Protein AF-A0A944VQU6-F1 (afdb_monomer_lite)

Foldseek 3Di:
DQDWPDWDDDPQWIWTWDADPVLDIDIDTGFDWDKKWFFDPDDDPDADPVGTHIDIDTGSTLVRVVVVCVVCVPPPPGDMGDDNRRRVVVCCVPVPDDRDDDPLSDWDKDKDWDWDAPPHDQDPVPNPTDTDKIWMATPNVRDIDMDD

Secondary structure (DSSP, 8-state):
--EEEEEEEETTEEEEEEE-TTS-EEEEEE----EEEEE-SS--SEE-TT--EEEEEEPSSHHHHHHHHHHHTTSTT---BS-SSTHHHHHHHHS-SS----GGGS--EEEEEEE--TTSS--TTT--SPEEEEEEEETTT--EEEE-

Sequence (148 aa):
MEFYTSVLPYRGRLLVRGVDKDGTHKKYRINYKPSLFVPVGKETKYKTLDGRYVERIKFDSMPEATKWVNEYKNVTNFEYFGNTRHQYPFIADEFKGKIKWDINKIKILTVDIECESENGFPSPEKADQPLICITVKDHISKKIIVFG

Structure (mmCIF, N/CA/C/O backbone):
data_AF-A0A944VQU6-F1
#
_entry.id   AF-A0A944VQU6-F1
#
loop_
_atom_site.group_PDB
_atom_site.id
_atom_site.type_symbol
_atom_site.label_atom_id
_atom_site.label_alt_id
_atom_site.label_comp_id
_atom_site.label_asym_id
_atom_site.label_entity_id
_atom_site.label_seq_id
_atom_site.pdbx_PDB_ins_code
_atom_site.Cartn_x
_atom_site.Cartn_y
_atom_site.Cartn_z
_atom_site.occupancy
_atom_site.B_iso_or_equiv
_atom_site.auth_seq_id
_atom_site.auth_comp_id
_atom_site.auth_asym_id
_atom_site.auth_atom_id
_atom_site.pdbx_PDB_model_num
ATOM 1 N N . MET A 1 1 ? -13.155 -7.213 -3.954 1.00 89.75 1 MET A N 1
ATOM 2 C CA . MET A 1 1 ? -11.721 -7.543 -4.078 1.00 89.75 1 MET A CA 1
ATOM 3 C C . MET A 1 1 ? -11.416 -8.736 -3.190 1.00 89.75 1 MET A C 1
ATOM 5 O O . MET A 1 1 ? -11.881 -8.750 -2.060 1.00 89.75 1 MET A O 1
ATOM 9 N N . GLU A 1 2 ? -10.688 -9.729 -3.696 1.00 92.69 2 GLU A N 1
ATOM 10 C CA . GLU A 1 2 ? -10.254 -10.913 -2.943 1.00 92.69 2 GLU A CA 1
ATOM 11 C C . GLU A 1 2 ? -8.964 -10.634 -2.157 1.00 92.69 2 GLU A C 1
ATOM 13 O O . GLU A 1 2 ? -8.910 -10.878 -0.954 1.00 92.69 2 GLU A O 1
ATOM 18 N N . PHE A 1 3 ? -7.957 -10.034 -2.802 1.00 96.88 3 PHE A N 1
ATOM 19 C CA . PHE A 1 3 ? -6.752 -9.541 -2.130 1.00 96.88 3 PHE A CA 1
ATOM 20 C C . PHE A 1 3 ? -6.195 -8.283 -2.805 1.00 96.88 3 PHE A C 1
ATOM 22 O O . PHE A 1 3 ? -6.345 -8.077 -4.013 1.00 96.88 3 PHE A O 1
ATOM 29 N N . TYR A 1 4 ? -5.541 -7.426 -2.020 1.00 97.12 4 TYR A N 1
ATOM 30 C CA . TYR A 1 4 ? -4.906 -6.207 -2.517 1.00 97.12 4 TYR A CA 1
ATOM 31 C C . TYR A 1 4 ? -3.475 -6.473 -3.000 1.00 97.12 4 TYR A C 1
ATOM 33 O O . TYR A 1 4 ? -2.764 -7.321 -2.472 1.00 97.12 4 TYR A O 1
ATOM 41 N N . THR A 1 5 ? -3.025 -5.685 -3.973 1.00 96.81 5 THR A N 1
ATOM 42 C CA . THR A 1 5 ? -1.618 -5.619 -4.403 1.00 96.81 5 THR A CA 1
ATOM 43 C C . THR A 1 5 ? -1.000 -4.249 -4.130 1.00 96.81 5 THR A C 1
ATOM 45 O O . THR A 1 5 ? 0.216 -4.111 -4.125 1.00 96.81 5 THR A O 1
ATOM 48 N N . SER A 1 6 ? -1.816 -3.201 -3.957 1.00 97.44 6 SER A N 1
ATOM 49 C CA . SER A 1 6 ? -1.344 -1.850 -3.638 1.00 97.44 6 SER A CA 1
ATOM 50 C C . SER A 1 6 ? -2.466 -1.016 -3.023 1.00 97.44 6 SER A C 1
ATOM 52 O O . SER A 1 6 ? -3.592 -1.036 -3.521 1.00 97.44 6 SER A O 1
ATOM 54 N N . VAL A 1 7 ? -2.149 -0.268 -1.966 1.00 98.19 7 VAL A N 1
ATOM 55 C CA . VAL A 1 7 ? -3.043 0.712 -1.336 1.00 98.19 7 VAL A CA 1
ATOM 56 C C . VAL A 1 7 ? -2.243 1.981 -1.085 1.00 98.19 7 VAL A C 1
ATOM 58 O O . VAL A 1 7 ? -1.307 1.973 -0.286 1.00 98.19 7 VAL A O 1
ATOM 61 N N . LEU A 1 8 ? -2.597 3.068 -1.769 1.00 97.94 8 LEU A N 1
ATOM 62 C CA . LEU A 1 8 ? -1.859 4.329 -1.706 1.00 97.94 8 LEU A CA 1
ATOM 63 C C . LEU A 1 8 ? -2.797 5.503 -1.406 1.00 97.94 8 LEU A C 1
ATOM 65 O O . LEU A 1 8 ? -3.814 5.651 -2.087 1.00 97.94 8 LEU A O 1
ATOM 69 N N . PRO A 1 9 ? -2.480 6.371 -0.432 1.00 96.75 9 PRO A N 1
ATOM 70 C CA . PRO A 1 9 ? -3.212 7.616 -0.245 1.00 96.75 9 PRO A CA 1
ATOM 71 C C . PRO A 1 9 ? -2.895 8.607 -1.373 1.00 96.75 9 PRO A C 1
ATOM 73 O O . PRO A 1 9 ? -1.742 8.813 -1.738 1.00 96.75 9 PRO A O 1
ATOM 76 N N . TYR A 1 10 ? -3.927 9.249 -1.920 1.00 96.81 10 TYR A N 1
ATOM 77 C CA . TYR A 1 10 ? -3.800 10.277 -2.949 1.00 96.81 10 TYR A CA 1
ATOM 78 C C . TYR A 1 10 ? -4.955 11.281 -2.878 1.00 96.81 10 TYR A C 1
ATO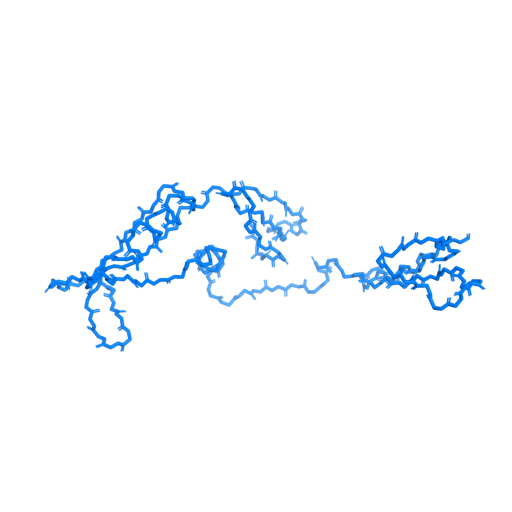M 80 O O . TYR A 1 10 ? -6.116 10.934 -3.117 1.00 96.81 10 TYR A O 1
ATOM 88 N N . ARG A 1 11 ? -4.630 12.548 -2.577 1.00 95.00 11 ARG A N 1
ATOM 89 C CA . ARG A 1 11 ? -5.580 13.680 -2.521 1.00 95.00 11 ARG A CA 1
ATOM 90 C C . ARG A 1 11 ? -6.865 13.347 -1.743 1.00 95.00 11 ARG A C 1
ATOM 92 O O . ARG A 1 11 ? -7.967 13.436 -2.280 1.00 95.00 11 ARG A O 1
ATOM 99 N N . GLY A 1 12 ? -6.712 12.886 -0.500 1.00 95.44 12 GLY A N 1
ATOM 100 C CA . GLY A 1 12 ? -7.836 12.572 0.393 1.00 95.44 12 GLY A CA 1
ATOM 101 C C . GLY A 1 12 ? -8.605 11.285 0.071 1.00 95.44 12 GLY A C 1
ATOM 102 O O . GLY A 1 12 ? -9.608 11.007 0.721 1.00 95.44 12 GLY A O 1
ATOM 103 N N . ARG A 1 13 ? -8.144 10.478 -0.894 1.00 97.69 13 ARG A N 1
ATOM 104 C CA . ARG A 1 13 ? -8.731 9.176 -1.256 1.00 97.69 13 ARG A CA 1
ATOM 105 C C . ARG A 1 13 ? -7.682 8.070 -1.213 1.00 97.69 13 ARG A C 1
ATOM 107 O O . ARG A 1 13 ? -6.490 8.358 -1.271 1.00 97.69 13 ARG A O 1
ATOM 114 N N . LEU A 1 14 ? -8.111 6.815 -1.142 1.00 98.31 14 LEU A N 1
ATOM 115 C CA . LEU A 1 14 ? -7.228 5.657 -1.296 1.00 98.31 14 LEU A CA 1
ATOM 116 C C . LEU A 1 14 ? -7.319 5.120 -2.725 1.00 98.31 14 LEU A C 1
ATOM 118 O O . LEU A 1 14 ? -8.410 4.846 -3.223 1.00 98.31 14 LEU A O 1
ATOM 122 N N . LEU A 1 15 ? -6.174 4.977 -3.386 1.00 98.44 15 LEU A N 1
ATOM 123 C CA . LEU A 1 15 ? -6.030 4.265 -4.650 1.00 98.44 15 LEU A CA 1
ATOM 124 C C . LEU A 1 15 ? -5.713 2.810 -4.327 1.00 98.44 15 LEU A C 1
ATOM 126 O O . LEU A 1 15 ? -4.656 2.508 -3.775 1.00 98.44 15 LEU A O 1
ATOM 130 N N . VAL A 1 16 ? -6.643 1.921 -4.653 1.00 98.12 16 VAL A N 1
ATOM 131 C CA . VAL A 1 16 ? -6.568 0.503 -4.305 1.00 98.12 16 VAL A CA 1
ATOM 132 C C . VAL A 1 16 ? -6.449 -0.301 -5.588 1.00 98.12 16 VAL A C 1
ATOM 134 O O . VAL A 1 16 ? -7.250 -0.136 -6.506 1.00 98.12 16 VAL A O 1
ATOM 137 N N . ARG A 1 17 ? -5.454 -1.180 -5.659 1.00 97.62 17 ARG A N 1
ATOM 138 C CA . ARG A 1 17 ? -5.312 -2.188 -6.711 1.00 97.62 17 ARG A CA 1
ATOM 139 C C . ARG A 1 17 ? -5.326 -3.563 -6.078 1.00 97.62 17 ARG A C 1
ATOM 141 O O . ARG A 1 17 ? -4.760 -3.744 -5.001 1.00 97.62 17 ARG A O 1
ATOM 148 N N . GLY A 1 18 ? -5.888 -4.525 -6.787 1.00 96.88 18 GLY A N 1
ATOM 149 C CA . GLY A 1 18 ? -5.796 -5.921 -6.400 1.00 96.88 18 GLY A CA 1
ATOM 150 C C . GLY A 1 18 ? -6.513 -6.832 -7.373 1.00 96.88 18 GLY A C 1
ATOM 151 O O . GLY A 1 18 ? -6.806 -6.434 -8.505 1.00 96.88 18 GLY A O 1
ATOM 152 N N . VAL A 1 19 ? -6.764 -8.047 -6.916 1.00 96.25 19 VAL A N 1
ATOM 153 C CA . VAL A 1 19 ? -7.423 -9.107 -7.675 1.00 96.25 19 VAL A CA 1
ATOM 154 C C . VAL A 1 19 ? -8.807 -9.314 -7.079 1.00 96.25 19 VAL A C 1
ATOM 156 O O . VAL A 1 19 ? -8.956 -9.362 -5.856 1.00 96.25 19 VAL A O 1
ATOM 159 N N . ASP A 1 20 ? -9.837 -9.327 -7.920 1.00 93.31 20 ASP A N 1
ATOM 160 C CA . ASP A 1 20 ? -11.207 -9.590 -7.481 1.00 93.31 20 ASP A CA 1
ATOM 161 C C . ASP A 1 20 ? -11.531 -11.084 -7.458 1.00 93.31 20 ASP A C 1
ATOM 163 O O . ASP A 1 20 ? -10.743 -11.903 -7.914 1.00 93.31 20 ASP A O 1
ATOM 167 N N . LYS A 1 21 ? -12.706 -11.435 -6.930 1.00 89.12 21 LYS A N 1
ATOM 168 C CA . LYS A 1 21 ? -13.145 -12.835 -6.774 1.00 89.12 21 LYS A CA 1
ATOM 169 C C . LYS A 1 21 ? -13.248 -13.609 -8.095 1.00 89.12 21 LYS A C 1
ATOM 171 O O . LYS A 1 21 ? -13.236 -14.832 -8.089 1.00 89.12 21 LYS A O 1
ATOM 176 N N . ASP A 1 22 ? -13.373 -12.903 -9.216 1.00 91.31 22 ASP A N 1
ATOM 177 C CA . ASP A 1 22 ? -13.368 -13.472 -10.569 1.00 91.31 22 ASP A CA 1
ATOM 178 C C . ASP A 1 22 ? -11.943 -13.664 -11.134 1.00 91.31 22 ASP A C 1
ATOM 180 O O . ASP A 1 22 ? -11.766 -14.085 -12.276 1.00 91.31 22 ASP A O 1
ATOM 184 N N . GLY A 1 23 ? -10.909 -13.344 -10.349 1.00 89.81 23 GLY A N 1
ATOM 185 C CA . GLY A 1 23 ? -9.505 -13.416 -10.735 1.00 89.81 23 GLY A CA 1
ATOM 186 C C . GLY A 1 23 ? -9.016 -12.233 -11.576 1.00 89.81 23 GLY A C 1
ATOM 187 O O . GLY A 1 23 ? -7.859 -12.242 -12.004 1.00 89.81 23 GLY A O 1
ATOM 188 N N . THR A 1 24 ? -9.851 -11.220 -11.828 1.00 93.19 24 THR A N 1
ATOM 189 C CA . THR A 1 24 ? -9.476 -10.059 -12.644 1.00 93.19 24 THR A CA 1
ATOM 190 C C . THR A 1 24 ? -8.791 -8.971 -11.820 1.00 93.19 24 THR A C 1
ATOM 192 O O . THR A 1 24 ? -9.085 -8.747 -10.645 1.00 93.19 24 THR A O 1
ATOM 195 N N . HIS A 1 25 ? -7.872 -8.238 -12.451 1.00 94.88 25 HIS A N 1
ATOM 196 C CA . HIS A 1 25 ? -7.246 -7.078 -11.826 1.00 94.88 25 HIS A CA 1
ATOM 197 C C . HIS A 1 25 ? -8.191 -5.877 -11.829 1.00 94.88 25 HIS A C 1
ATOM 199 O O . HIS A 1 25 ? -8.605 -5.400 -12.888 1.00 94.88 25 HIS A O 1
ATOM 205 N N . LYS A 1 26 ? -8.457 -5.319 -10.647 1.00 96.06 26 LYS A N 1
ATOM 206 C CA . LYS A 1 26 ? -9.306 -4.134 -10.482 1.00 96.06 26 LYS A CA 1
ATOM 207 C C . LYS A 1 26 ? -8.556 -2.990 -9.816 1.00 96.06 26 LYS A C 1
ATOM 209 O O . LYS A 1 26 ? -7.587 -3.180 -9.075 1.00 96.06 26 LYS A O 1
ATOM 214 N N . LYS A 1 27 ? -9.021 -1.777 -10.111 1.00 97.12 27 LYS A N 1
ATOM 215 C CA . LYS A 1 27 ? -8.534 -0.525 -9.532 1.00 97.12 27 LYS A CA 1
ATOM 216 C C . LYS A 1 27 ? -9.726 0.243 -8.982 1.00 97.12 27 LYS A C 1
ATOM 218 O O . LYS A 1 27 ? -10.719 0.402 -9.684 1.00 97.12 27 LYS A O 1
ATOM 223 N N . TYR A 1 28 ? -9.599 0.753 -7.767 1.00 96.38 28 TYR A N 1
ATOM 224 C CA . TYR A 1 28 ? -10.636 1.530 -7.106 1.00 96.38 28 TYR A CA 1
ATOM 225 C C . TYR A 1 28 ? -10.060 2.817 -6.529 1.00 96.38 28 TYR A C 1
ATOM 227 O O . TYR A 1 28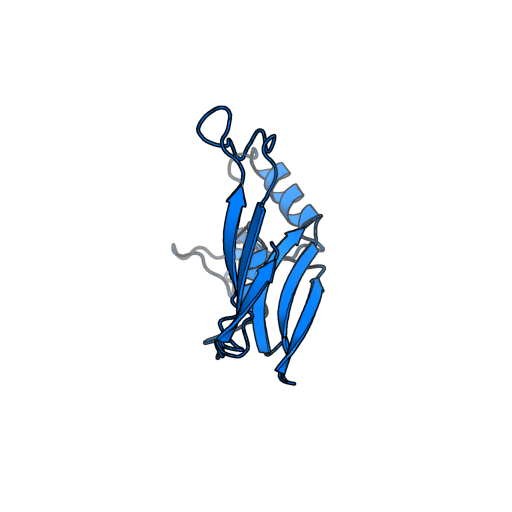 ? -8.886 2.892 -6.162 1.00 96.38 28 TYR A O 1
ATOM 235 N N . ARG A 1 29 ? -10.916 3.834 -6.434 1.00 97.75 29 ARG A N 1
ATOM 236 C CA . ARG A 1 29 ? -10.627 5.089 -5.747 1.00 97.75 29 ARG A CA 1
ATOM 237 C C . ARG A 1 29 ? -11.646 5.263 -4.629 1.00 97.75 29 ARG A C 1
ATOM 239 O O . ARG A 1 29 ? -12.803 5.568 -4.895 1.00 97.75 29 ARG A O 1
ATOM 246 N N . ILE A 1 30 ? -11.210 5.037 -3.396 1.00 97.50 30 ILE A N 1
ATOM 247 C CA . ILE A 1 30 ? -12.078 4.905 -2.226 1.00 97.50 30 ILE A CA 1
ATOM 248 C C . ILE A 1 30 ? -12.052 6.186 -1.392 1.00 97.50 30 ILE A C 1
ATOM 250 O O . ILE A 1 30 ? -10.984 6.694 -1.040 1.00 97.50 30 ILE A O 1
ATOM 254 N N . ASN A 1 31 ? -13.237 6.685 -1.042 1.00 97.19 31 ASN A N 1
ATOM 255 C CA . ASN A 1 31 ? -13.414 7.713 -0.017 1.00 97.19 31 ASN A CA 1
ATOM 256 C C . ASN A 1 31 ? -13.459 7.026 1.355 1.00 97.19 31 ASN A C 1
ATOM 258 O O . ASN A 1 31 ? -14.531 6.686 1.850 1.00 97.19 31 ASN A O 1
ATOM 262 N N . TYR A 1 32 ? -12.288 6.749 1.930 1.00 97.44 32 TYR A N 1
ATOM 263 C CA . TYR A 1 32 ? -12.202 6.073 3.223 1.00 97.44 32 TYR A CA 1
ATOM 264 C C . TYR A 1 32 ? -12.563 7.027 4.369 1.00 97.44 32 TYR A C 1
ATOM 266 O O . TYR A 1 32 ? -12.118 8.177 4.395 1.00 97.44 32 TYR A O 1
ATOM 274 N N . LYS A 1 33 ? -13.362 6.514 5.308 1.00 97.44 33 LYS A N 1
ATOM 275 C CA . LYS A 1 33 ? -13.828 7.191 6.522 1.00 97.44 33 LYS A CA 1
ATOM 276 C C . LYS A 1 33 ? -13.071 6.622 7.726 1.00 97.44 33 LYS A C 1
ATOM 278 O O . LYS A 1 33 ? -13.530 5.624 8.291 1.00 97.44 33 LYS A O 1
ATOM 283 N N . PRO A 1 34 ? -11.890 7.168 8.068 1.00 96.94 34 PRO A N 1
ATOM 284 C CA . PRO A 1 34 ? -11.050 6.597 9.109 1.00 96.94 34 PRO A CA 1
ATOM 285 C C . PRO A 1 34 ? -11.681 6.767 10.491 1.00 96.94 34 PRO A C 1
ATOM 287 O O . PRO A 1 34 ? -12.637 7.519 10.693 1.00 96.94 34 PRO A O 1
ATOM 290 N N . SER A 1 35 ? -11.120 6.062 11.466 1.00 97.50 35 SER A N 1
ATOM 291 C CA . SER A 1 35 ? -11.447 6.266 12.871 1.00 97.50 35 SER A CA 1
ATOM 292 C C . SER A 1 35 ? -10.184 6.440 13.705 1.00 97.50 35 SER A C 1
ATOM 294 O O . SER A 1 35 ? -9.179 5.775 13.451 1.00 97.50 35 SER A O 1
ATOM 296 N N . LEU A 1 36 ? -10.265 7.308 14.707 1.00 97.44 36 LEU A N 1
ATOM 297 C CA . LEU A 1 36 ? -9.296 7.429 15.797 1.00 97.44 36 LEU A CA 1
ATOM 298 C C . LEU A 1 36 ? -10.019 7.168 17.121 1.00 97.44 36 LEU A C 1
ATOM 300 O O . LEU A 1 36 ? -11.215 6.869 17.136 1.00 97.44 36 LEU A O 1
ATOM 304 N N . PHE A 1 37 ? -9.288 7.226 18.224 1.00 97.50 37 PHE A N 1
ATOM 305 C CA . PHE A 1 37 ? -9.804 6.912 19.548 1.00 97.50 37 PHE A CA 1
ATOM 306 C C . PHE A 1 37 ? -9.353 7.957 20.559 1.00 97.50 37 PHE A C 1
ATOM 308 O O . PHE A 1 37 ? -8.236 8.453 20.455 1.00 97.50 37 PHE A O 1
ATOM 315 N N . VAL A 1 38 ? -10.196 8.263 21.541 1.00 96.50 38 VAL A N 1
ATOM 316 C CA . VAL A 1 38 ? -9.877 9.201 22.632 1.00 96.50 38 VAL A CA 1
ATOM 317 C C . VAL A 1 38 ? -10.163 8.569 23.994 1.00 96.50 38 VAL A C 1
ATOM 319 O O . VAL A 1 38 ? -11.103 7.773 24.080 1.00 96.50 38 VAL A O 1
ATOM 322 N N . PRO A 1 39 ? -9.388 8.888 25.049 1.00 96.12 39 PRO A N 1
ATOM 323 C CA . PRO A 1 39 ? -9.666 8.431 26.410 1.00 96.12 39 PRO A CA 1
ATOM 324 C C . PRO A 1 39 ? -11.069 8.815 26.889 1.00 96.12 39 PRO A C 1
ATOM 326 O O . PRO A 1 39 ? -11.527 9.933 26.653 1.00 96.12 39 PRO A O 1
ATOM 329 N N . VAL A 1 40 ? -11.728 7.912 27.616 1.00 96.50 40 VAL A N 1
ATOM 330 C CA . VAL A 1 40 ? -12.998 8.183 28.305 1.00 96.50 40 VAL A CA 1
ATOM 331 C C . VAL A 1 40 ? -13.008 7.556 29.700 1.00 96.50 40 VAL A C 1
ATOM 333 O O . VAL A 1 40 ? -12.381 6.528 29.936 1.00 96.50 40 VAL A O 1
ATOM 336 N N . GLY A 1 41 ? -13.740 8.167 30.636 1.00 94.75 41 GLY A N 1
ATOM 337 C CA . GLY A 1 41 ? -13.861 7.666 32.015 1.00 94.75 41 GLY A CA 1
ATOM 338 C C . GLY A 1 41 ? -14.882 6.536 32.202 1.00 94.75 41 GLY A C 1
ATOM 339 O O . GLY A 1 41 ? -14.951 5.948 33.276 1.00 94.75 41 GLY A O 1
ATOM 340 N N . LYS A 1 42 ? -15.684 6.237 31.174 1.00 95.88 42 LYS A N 1
ATOM 341 C CA . LYS A 1 42 ? -16.690 5.163 31.181 1.00 95.88 42 LYS A CA 1
ATOM 342 C C . LYS A 1 42 ? -16.127 3.895 30.545 1.00 95.88 42 LYS A C 1
ATOM 344 O O . LYS A 1 42 ? -15.304 3.971 29.637 1.00 95.88 42 LYS A O 1
ATOM 349 N N . GLU A 1 43 ? -16.620 2.740 30.971 1.00 97.31 43 GLU A N 1
ATOM 350 C CA . GLU A 1 43 ? -16.289 1.469 30.330 1.00 97.31 43 GLU A CA 1
ATOM 351 C C . GLU A 1 43 ? -16.778 1.437 28.870 1.00 97.31 43 GLU A C 1
ATOM 353 O O . GLU A 1 43 ? -17.901 1.836 28.552 1.00 97.31 43 GLU A O 1
ATOM 358 N N . THR A 1 44 ? -15.913 0.973 27.967 1.00 97.50 44 THR A N 1
ATOM 359 C CA . THR A 1 44 ? -16.206 0.806 26.538 1.00 97.50 44 THR A CA 1
ATOM 360 C C . THR A 1 44 ? -15.626 -0.506 26.011 1.00 97.50 44 THR A C 1
ATOM 362 O O . THR A 1 44 ? -14.791 -1.156 26.639 1.00 97.50 44 THR A O 1
ATOM 365 N N . LYS A 1 45 ? -16.026 -0.874 24.788 1.00 97.31 45 LYS A N 1
ATOM 366 C CA . LYS A 1 45 ? -15.483 -2.035 24.067 1.00 97.31 45 LYS A CA 1
ATOM 367 C C . LYS A 1 45 ? -13.980 -1.923 23.766 1.00 97.31 45 LYS A C 1
ATOM 369 O O . LYS A 1 45 ? -13.336 -2.941 23.518 1.00 97.31 45 LYS A O 1
ATOM 374 N N . TYR A 1 46 ? -13.435 -0.710 23.697 1.00 97.38 46 TYR A N 1
ATOM 375 C CA . TYR A 1 46 ? -12.073 -0.472 23.232 1.00 97.38 46 TYR A CA 1
ATOM 376 C C . TYR A 1 46 ? -11.180 -0.069 24.400 1.00 97.38 46 TYR A C 1
ATOM 378 O O . TYR A 1 46 ? -11.507 0.838 25.163 1.00 97.38 46 TYR A O 1
ATOM 386 N N . LYS A 1 47 ? -10.029 -0.731 24.503 1.00 97.62 47 LYS A N 1
ATOM 387 C CA . LYS A 1 47 ? -8.992 -0.425 25.484 1.00 97.62 47 LYS A CA 1
ATOM 388 C C . LYS A 1 47 ? -7.674 -0.155 24.781 1.00 97.62 47 LYS A C 1
ATOM 390 O O . LYS A 1 47 ? -7.374 -0.768 23.755 1.00 97.62 47 LYS A O 1
ATOM 395 N N . THR A 1 48 ? -6.896 0.751 25.346 1.00 96.50 48 THR A N 1
ATOM 396 C CA . THR A 1 48 ? -5.473 0.888 25.037 1.00 96.50 48 THR A CA 1
ATOM 397 C C . THR A 1 48 ? -4.686 -0.303 25.597 1.00 96.50 48 THR A C 1
ATOM 399 O O . THR A 1 48 ? -5.214 -1.114 26.362 1.00 96.50 48 THR A O 1
ATOM 402 N N . LEU A 1 49 ? -3.406 -0.420 25.229 1.00 95.94 49 LEU A N 1
ATOM 403 C CA . LEU A 1 49 ? -2.537 -1.499 25.722 1.00 95.94 49 LEU A CA 1
ATOM 404 C C . LEU A 1 49 ? -2.262 -1.406 27.233 1.00 95.94 49 LEU A C 1
ATOM 406 O O . LEU A 1 49 ? -2.032 -2.426 27.870 1.00 95.94 49 LEU A O 1
ATOM 410 N N . ASP A 1 50 ? -2.333 -0.204 27.803 1.00 95.56 50 ASP A N 1
ATOM 411 C CA . ASP A 1 50 ? -2.243 0.076 29.241 1.00 95.56 50 ASP A CA 1
ATOM 412 C C . ASP A 1 50 ? -3.611 0.030 29.957 1.00 95.56 50 ASP A C 1
ATOM 414 O O . ASP A 1 50 ? -3.714 0.367 31.132 1.00 95.56 50 ASP A O 1
ATOM 418 N N . GLY A 1 51 ? -4.672 -0.414 29.273 1.00 96.31 51 GLY A N 1
ATOM 419 C CA . GLY A 1 51 ? -5.962 -0.740 29.888 1.00 96.31 51 GLY A CA 1
ATOM 420 C C . GLY A 1 51 ? -6.951 0.420 30.038 1.00 96.31 51 GLY A C 1
ATOM 421 O O . GLY A 1 51 ? -8.049 0.200 30.552 1.00 96.31 51 GLY A O 1
ATOM 422 N N . ARG A 1 52 ? -6.621 1.625 29.561 1.00 96.94 52 ARG A N 1
ATOM 423 C CA . ARG A 1 52 ? -7.527 2.783 29.585 1.00 96.94 52 ARG A CA 1
ATOM 424 C C . ARG A 1 52 ? -8.653 2.606 28.574 1.00 96.94 52 ARG A C 1
ATOM 426 O O . ARG A 1 52 ? -8.429 2.191 27.435 1.00 96.94 52 ARG A O 1
ATOM 433 N N . TYR A 1 53 ? -9.873 2.931 28.989 1.00 98.19 53 TYR A N 1
ATOM 434 C CA . TYR A 1 53 ? -11.028 2.912 28.101 1.00 98.19 53 TYR A CA 1
ATOM 435 C C . TYR A 1 53 ? -10.952 4.056 27.095 1.00 98.19 53 TYR A C 1
ATOM 437 O O . TYR A 1 53 ? -10.609 5.189 27.439 1.00 98.19 53 TYR A O 1
ATOM 445 N N . VAL A 1 54 ? -11.289 3.752 25.843 1.00 98.19 54 VAL A N 1
ATOM 446 C CA . VAL A 1 54 ? -11.317 4.737 24.761 1.00 98.19 54 VAL A CA 1
ATOM 447 C C . VAL A 1 54 ? -12.603 4.640 23.954 1.00 98.19 54 VAL A C 1
ATOM 449 O O . VAL A 1 54 ? -13.203 3.572 23.820 1.00 98.19 54 VAL A O 1
ATOM 452 N N . GLU A 1 55 ? -13.032 5.754 23.378 1.00 97.69 55 GLU A N 1
ATOM 453 C CA . GLU A 1 55 ? -14.190 5.815 22.489 1.00 97.69 55 GLU A CA 1
ATOM 454 C C . GLU A 1 55 ? -13.742 6.099 21.056 1.00 97.69 55 GLU A C 1
ATOM 456 O O . GLU A 1 55 ? -12.796 6.851 20.818 1.00 97.69 55 GLU A O 1
ATOM 461 N N . ARG A 1 56 ? -14.390 5.441 20.088 1.00 96.94 56 ARG A N 1
ATOM 462 C CA . ARG A 1 56 ? -14.070 5.581 18.666 1.00 96.94 56 ARG A CA 1
ATOM 463 C C . ARG A 1 56 ? -14.680 6.874 18.128 1.00 96.94 56 ARG A C 1
ATOM 465 O O . ARG A 1 56 ? -15.896 7.029 18.157 1.00 96.94 56 ARG A O 1
ATOM 472 N N . ILE A 1 57 ? -13.857 7.713 17.514 1.00 96.69 57 ILE A N 1
ATOM 473 C CA . ILE A 1 57 ? -14.286 8.860 16.711 1.00 96.69 57 ILE A CA 1
ATOM 474 C C . ILE A 1 57 ? -14.178 8.471 15.241 1.00 96.69 57 ILE A C 1
ATOM 476 O O . ILE A 1 57 ? -13.100 8.105 14.771 1.00 96.69 57 ILE A O 1
ATOM 480 N N . LYS A 1 58 ? -15.294 8.527 14.512 1.00 97.00 58 LYS A N 1
ATOM 481 C CA . LYS A 1 58 ? -15.339 8.280 13.068 1.00 97.00 58 LYS A CA 1
ATOM 482 C C . LYS A 1 58 ? -15.380 9.613 12.331 1.00 97.00 58 LYS A C 1
ATOM 484 O O . LYS A 1 58 ? -16.221 10.444 12.644 1.00 97.00 58 LYS A O 1
ATOM 489 N N . PHE A 1 59 ? -14.509 9.771 11.343 1.00 97.69 59 PHE A N 1
ATOM 490 C CA . PHE A 1 59 ? -14.444 10.963 10.498 1.00 97.69 59 PHE A CA 1
ATOM 491 C C . PHE A 1 59 ? -15.146 10.708 9.164 1.00 97.69 59 PHE A C 1
ATOM 493 O O . PHE A 1 59 ? -15.191 9.569 8.685 1.00 97.69 59 PHE A O 1
ATOM 500 N N . ASP A 1 60 ? -15.649 11.758 8.522 1.00 97.19 60 ASP A N 1
ATOM 501 C CA . ASP A 1 60 ? -16.267 11.664 7.202 1.00 97.19 60 ASP A CA 1
ATOM 502 C C . ASP A 1 60 ? -15.248 11.544 6.072 1.00 97.19 60 ASP A C 1
ATOM 504 O O . ASP A 1 60 ? -15.598 11.099 4.973 1.00 97.19 60 ASP A O 1
ATOM 508 N N . SER A 1 61 ? -13.983 11.891 6.327 1.00 97.50 61 SER A N 1
ATOM 509 C CA . SER A 1 61 ? -12.907 11.739 5.350 1.00 97.50 61 SER A CA 1
ATOM 510 C C . SER A 1 61 ? -11.504 11.697 5.972 1.00 97.50 61 SER A C 1
ATOM 512 O O . SER A 1 61 ? -11.280 12.108 7.109 1.00 97.50 61 SER A O 1
ATOM 514 N N . MET A 1 62 ? -10.519 11.231 5.196 1.00 97.56 62 MET A N 1
ATOM 515 C CA . MET A 1 62 ? -9.103 11.280 5.593 1.00 97.56 62 MET A CA 1
ATOM 516 C C . MET A 1 62 ? -8.559 12.709 5.802 1.00 97.56 62 MET A C 1
ATOM 518 O O . MET A 1 62 ? -7.844 12.917 6.783 1.00 97.56 62 MET A O 1
ATOM 522 N N . PRO A 1 63 ? -8.869 13.709 4.946 1.00 97.19 63 PRO A N 1
ATOM 523 C CA . PRO A 1 63 ? -8.456 15.090 5.200 1.00 97.19 63 PRO A CA 1
ATOM 524 C C . PRO A 1 63 ? -9.016 15.658 6.503 1.00 97.19 63 PRO A C 1
ATOM 526 O O . PRO A 1 63 ? -8.300 16.362 7.203 1.00 97.19 63 PRO A O 1
ATOM 529 N N . GLU A 1 64 ? -10.261 15.332 6.850 1.00 97.62 64 GLU A N 1
ATOM 530 C CA . GLU A 1 64 ? -10.874 15.772 8.104 1.00 97.62 64 GLU A CA 1
ATOM 531 C C . GLU A 1 64 ? -10.167 15.170 9.321 1.00 97.62 64 GLU A C 1
ATOM 533 O O . GLU A 1 64 ? -9.778 15.906 10.221 1.00 97.62 64 GLU A O 1
ATOM 538 N N . ALA A 1 65 ? -9.904 13.860 9.312 1.00 96.88 65 ALA A N 1
ATOM 539 C CA . ALA A 1 65 ? -9.128 13.218 10.372 1.00 96.88 65 ALA A CA 1
ATOM 540 C C . ALA A 1 65 ? -7.724 13.829 10.504 1.00 96.88 65 ALA A C 1
ATOM 542 O O . ALA A 1 65 ? -7.241 14.068 11.606 1.00 96.88 65 ALA A O 1
ATOM 543 N N . THR A 1 66 ? -7.078 14.128 9.373 1.00 95.19 66 THR A N 1
ATOM 544 C CA . THR A 1 66 ? -5.763 14.786 9.352 1.00 95.19 66 THR A CA 1
ATOM 545 C C . THR A 1 66 ? -5.835 16.203 9.919 1.00 95.19 66 THR A C 1
ATOM 547 O O . THR A 1 66 ? -4.964 16.606 10.687 1.00 95.19 66 THR A O 1
ATOM 550 N N . LYS A 1 67 ? -6.874 16.965 9.560 1.00 96.06 67 LYS A N 1
ATOM 551 C CA . LYS A 1 67 ? -7.123 18.308 10.090 1.00 96.06 67 LYS A CA 1
ATOM 552 C C . LYS A 1 67 ? -7.311 18.258 11.604 1.00 96.06 67 LYS A C 1
ATOM 554 O O . LYS A 1 67 ? -6.617 18.983 12.302 1.00 96.06 67 LYS A O 1
ATOM 559 N N . TRP A 1 68 ? -8.150 17.349 12.091 1.00 95.75 68 TRP A N 1
ATOM 560 C CA . TRP A 1 68 ? -8.384 17.141 13.516 1.00 95.75 68 TRP A CA 1
ATOM 561 C C . TRP A 1 68 ? -7.078 16.832 14.261 1.00 95.75 68 TRP A C 1
ATOM 563 O O . TRP A 1 68 ? -6.728 17.523 15.211 1.00 95.75 68 TRP A O 1
ATOM 573 N N . VAL A 1 69 ? -6.271 15.885 13.769 1.00 95.06 69 VAL A N 1
ATOM 574 C CA . VAL A 1 69 ? -4.953 15.592 14.365 1.00 95.06 69 VAL A CA 1
ATOM 575 C C . VAL A 1 69 ? -4.066 16.841 14.419 1.00 95.06 69 VAL A C 1
ATOM 577 O O . VAL A 1 69 ? -3.401 17.086 15.424 1.00 95.06 69 VAL A O 1
ATOM 580 N N . ASN A 1 70 ? -4.060 17.650 13.358 1.00 94.44 70 ASN A N 1
ATOM 581 C CA . ASN A 1 70 ? -3.245 18.862 13.287 1.00 94.44 70 ASN A CA 1
ATOM 582 C C . ASN A 1 70 ? -3.733 19.997 14.194 1.00 94.44 70 ASN A C 1
ATOM 584 O O . ASN A 1 70 ? -2.901 20.774 14.657 1.00 94.44 70 ASN A O 1
ATOM 588 N N . GLU A 1 71 ? -5.040 20.113 14.426 1.00 93.12 71 GLU A N 1
ATOM 589 C CA . GLU A 1 71 ? -5.625 21.110 15.329 1.00 93.12 71 GLU A CA 1
ATOM 590 C C . GLU A 1 71 ? -5.269 20.804 16.783 1.00 93.12 71 GLU A C 1
ATOM 592 O O . GLU A 1 71 ? -4.865 21.694 17.529 1.00 93.12 71 GLU A O 1
ATOM 597 N N . TYR A 1 72 ? -5.336 19.530 17.168 1.00 89.94 72 TYR A N 1
ATOM 598 C CA . TYR A 1 72 ? -5.113 19.124 18.551 1.00 89.94 72 TYR A CA 1
ATOM 599 C C . TYR A 1 72 ? -3.652 18.809 18.899 1.00 89.94 72 TYR A C 1
ATOM 601 O O . TYR A 1 72 ? -3.337 18.643 20.074 1.00 89.94 72 TYR A O 1
ATOM 609 N N . LYS A 1 73 ? -2.729 18.789 17.925 1.00 88.19 73 LYS A N 1
ATOM 610 C CA . LYS A 1 73 ? -1.306 18.461 18.163 1.00 88.19 73 LYS A CA 1
ATOM 611 C C . LYS A 1 73 ? -0.606 19.361 19.194 1.00 88.19 73 LYS A C 1
ATOM 613 O O . LYS A 1 73 ? 0.384 18.944 19.779 1.00 88.19 73 LYS A O 1
ATOM 618 N N . ASN A 1 74 ? -1.093 20.592 19.369 1.00 86.88 74 ASN A N 1
ATOM 619 C CA . ASN A 1 74 ? -0.520 21.597 20.269 1.00 86.88 74 ASN A CA 1
ATOM 620 C C . ASN A 1 74 ? -1.371 21.818 21.531 1.00 86.88 74 ASN A C 1
ATOM 622 O O . ASN A 1 74 ? -1.054 22.692 22.334 1.00 86.88 74 ASN A O 1
ATOM 626 N N . VAL A 1 75 ? -2.476 21.086 21.689 1.00 90.31 75 VAL A N 1
ATOM 627 C CA . VAL A 1 75 ? -3.346 21.224 22.857 1.00 90.31 75 VAL A CA 1
ATOM 628 C C . VAL A 1 75 ? -2.755 20.403 23.994 1.00 90.31 75 VAL A C 1
ATOM 630 O O . VAL A 1 75 ? -2.652 19.179 23.912 1.00 90.31 75 VAL A O 1
ATOM 633 N N . THR A 1 76 ? -2.365 21.080 25.071 1.00 85.50 76 THR A N 1
ATOM 634 C CA . THR A 1 76 ? -1.852 20.431 26.280 1.00 85.50 76 THR A CA 1
ATOM 635 C C . THR A 1 76 ? -2.886 19.451 26.833 1.00 85.50 76 THR A C 1
ATOM 637 O O . THR A 1 76 ? -4.067 19.779 26.926 1.00 85.50 76 THR A O 1
ATOM 640 N N . ASN A 1 77 ? -2.437 18.256 27.226 1.00 83.94 77 ASN A N 1
ATOM 641 C CA . ASN A 1 77 ? -3.270 17.167 27.756 1.00 83.94 77 ASN A CA 1
ATOM 642 C C . ASN A 1 77 ? -4.316 16.597 26.781 1.00 83.94 77 ASN A C 1
ATOM 644 O O . ASN A 1 77 ? -5.214 15.876 27.218 1.00 83.94 77 ASN A O 1
ATOM 648 N N . PHE A 1 78 ? -4.215 16.873 25.478 1.00 89.75 78 PHE A N 1
ATOM 649 C CA . PHE A 1 78 ? -5.016 16.162 24.491 1.00 89.75 78 PHE A CA 1
ATOM 650 C C . PHE A 1 78 ? -4.295 14.901 24.016 1.00 89.75 78 PHE A C 1
ATOM 652 O O . PHE A 1 78 ? -3.197 14.963 23.465 1.00 89.75 78 PHE A O 1
ATOM 659 N N . GLU A 1 79 ? -4.936 13.750 24.192 1.00 92.94 79 GLU A N 1
ATOM 660 C CA . GLU A 1 79 ? -4.411 12.462 23.757 1.00 92.94 79 GLU A CA 1
ATOM 661 C C . GLU A 1 79 ? -5.408 11.776 22.827 1.00 92.94 79 GLU A C 1
ATOM 663 O O . GLU A 1 79 ? -6.617 11.756 23.068 1.00 92.94 79 GLU A O 1
ATOM 668 N N . TYR A 1 80 ? -4.883 11.182 21.762 1.00 95.06 80 TYR A N 1
ATOM 669 C CA . TYR A 1 80 ? -5.643 10.333 20.861 1.00 95.06 80 TYR A CA 1
ATOM 670 C C . TYR A 1 80 ? -4.821 9.101 20.490 1.00 95.06 80 TYR A C 1
ATOM 672 O O . TYR A 1 80 ? -3.591 9.111 20.522 1.00 95.06 80 TYR A O 1
ATOM 680 N N . PHE A 1 81 ? -5.512 8.044 20.078 1.00 95.94 81 PHE A N 1
ATOM 681 C CA . PHE A 1 81 ? -4.919 6.795 19.619 1.00 95.94 81 PHE A CA 1
ATOM 682 C C . PHE A 1 81 ? -5.462 6.398 18.251 1.00 95.94 81 PHE A C 1
ATOM 684 O O . PHE A 1 81 ? -6.494 6.883 17.781 1.00 95.94 81 PHE A O 1
ATOM 691 N N . GLY A 1 82 ? -4.773 5.450 17.623 1.00 95.12 82 GLY A N 1
ATOM 692 C CA . GLY A 1 82 ? -5.097 4.944 16.296 1.00 95.12 82 GLY A CA 1
ATOM 693 C C . GLY A 1 82 ? -4.010 5.276 15.282 1.00 95.12 82 G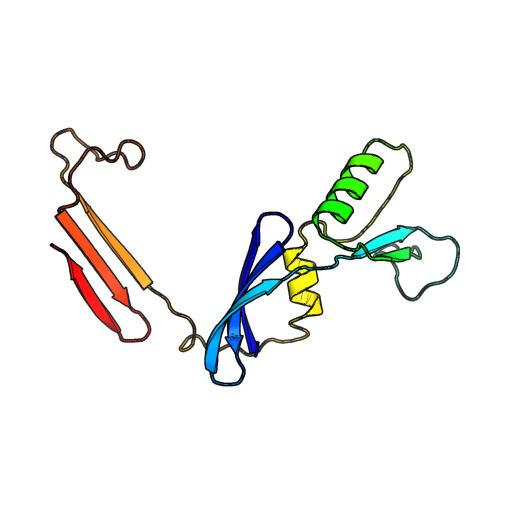LY A C 1
ATOM 694 O O . GLY A 1 82 ? -3.010 5.921 15.587 1.00 95.12 82 GLY A O 1
ATOM 695 N N . ASN A 1 83 ? -4.190 4.787 14.058 1.00 95.19 83 ASN A N 1
ATOM 696 C CA . ASN A 1 83 ? -3.189 4.912 13.008 1.00 95.19 83 ASN A CA 1
ATOM 697 C C . ASN A 1 83 ? -3.589 6.010 12.011 1.00 95.19 83 ASN A C 1
ATOM 699 O O . ASN A 1 83 ? -4.575 5.888 11.281 1.00 95.19 83 ASN A O 1
ATOM 703 N N . THR A 1 84 ? -2.795 7.076 11.968 1.00 94.56 84 THR A N 1
ATOM 704 C CA . THR A 1 84 ? -2.988 8.227 11.072 1.00 94.56 84 THR A CA 1
ATOM 705 C C . THR A 1 84 ? -2.521 7.951 9.640 1.00 94.56 84 THR A C 1
ATOM 707 O O . THR A 1 84 ? -2.893 8.665 8.712 1.00 94.56 84 THR A O 1
ATOM 710 N N . ARG A 1 85 ? -1.781 6.860 9.407 1.00 96.00 85 ARG A N 1
ATOM 711 C CA . ARG A 1 85 ? -1.499 6.330 8.066 1.00 96.00 85 ARG A CA 1
ATOM 712 C C . ARG A 1 85 ? -2.688 5.479 7.618 1.00 96.00 85 ARG A C 1
ATOM 714 O O . ARG A 1 85 ? -2.662 4.249 7.672 1.00 96.00 85 ARG A O 1
ATOM 721 N N . HIS A 1 86 ? -3.750 6.166 7.202 1.00 96.12 86 HIS A N 1
ATOM 722 C CA . HIS A 1 86 ? -5.092 5.620 6.965 1.00 96.12 86 HIS A CA 1
ATOM 723 C C . HIS A 1 86 ? -5.179 4.417 6.009 1.00 96.12 86 HIS A C 1
ATOM 725 O O . HIS A 1 86 ? -6.151 3.666 6.078 1.00 96.12 86 HIS A O 1
ATOM 731 N N . GLN A 1 87 ? -4.176 4.180 5.158 1.00 97.44 87 GLN A N 1
ATOM 732 C CA . GLN A 1 87 ? -4.113 2.972 4.335 1.00 97.44 87 GLN A CA 1
ATOM 733 C C . GLN A 1 87 ? -4.074 1.680 5.165 1.00 97.44 87 GLN A C 1
ATOM 735 O O . GLN A 1 87 ? -4.638 0.684 4.729 1.00 97.44 87 GLN A O 1
ATOM 740 N N . TYR A 1 88 ? -3.451 1.673 6.349 1.00 97.44 88 TYR A N 1
ATOM 741 C CA . TYR A 1 88 ? -3.350 0.450 7.154 1.00 97.44 88 TYR A CA 1
ATOM 742 C C . TYR A 1 88 ? -4.648 0.116 7.894 1.00 97.44 88 TYR A C 1
ATOM 744 O O . TYR A 1 88 ? -5.063 -1.037 7.807 1.00 97.44 88 TYR A O 1
ATOM 752 N N . PRO A 1 89 ? -5.338 1.073 8.554 1.00 96.50 89 PRO A N 1
ATOM 753 C CA . PRO A 1 89 ? -6.703 0.855 9.029 1.00 96.50 89 PRO A CA 1
ATOM 754 C C . PRO A 1 89 ? -7.643 0.386 7.925 1.00 96.50 89 PRO A C 1
ATOM 756 O O . PRO A 1 89 ? -8.359 -0.583 8.128 1.00 96.50 89 PRO A O 1
ATOM 759 N N . PHE A 1 90 ? -7.579 0.993 6.734 1.00 97.69 90 PHE A N 1
ATOM 760 C CA . PHE A 1 90 ? -8.366 0.525 5.596 1.00 97.69 90 PHE A CA 1
ATOM 761 C C . PHE A 1 90 ? -8.051 -0.932 5.237 1.00 97.69 90 PHE A C 1
ATOM 763 O O . PHE A 1 90 ? -8.974 -1.723 5.071 1.00 97.69 90 PHE A O 1
ATOM 770 N N . ILE A 1 91 ? -6.766 -1.306 5.148 1.00 97.69 91 ILE A N 1
ATOM 771 C CA . ILE A 1 91 ? -6.376 -2.695 4.870 1.00 97.69 91 ILE A CA 1
ATOM 772 C C . ILE A 1 91 ? -6.925 -3.632 5.952 1.00 97.69 91 ILE A C 1
ATOM 774 O O . ILE A 1 91 ? -7.491 -4.664 5.615 1.00 97.69 91 ILE A O 1
ATOM 778 N N . ALA A 1 92 ? -6.795 -3.269 7.229 1.00 95.75 92 ALA A N 1
ATOM 779 C CA . ALA A 1 92 ? -7.271 -4.081 8.346 1.00 95.75 92 ALA A CA 1
ATOM 780 C C . ALA A 1 92 ? -8.807 -4.197 8.401 1.00 95.75 92 ALA A C 1
ATOM 782 O O . ALA A 1 92 ? -9.331 -5.241 8.787 1.00 95.75 92 ALA A O 1
ATOM 783 N N . ASP A 1 93 ? -9.527 -3.140 8.018 1.00 94.19 93 ASP A N 1
ATOM 784 C CA . ASP A 1 93 ? -10.989 -3.108 7.983 1.00 94.19 93 ASP A CA 1
ATOM 785 C C . ASP A 1 93 ? -11.552 -3.920 6.807 1.00 94.19 93 ASP A C 1
ATOM 787 O O . ASP A 1 93 ? -12.541 -4.633 6.981 1.00 94.19 93 ASP A O 1
ATOM 791 N N . GLU A 1 94 ? -10.938 -3.818 5.626 1.00 95.44 94 GLU A N 1
ATOM 792 C CA . GLU A 1 94 ? -11.427 -4.433 4.384 1.00 95.44 94 GLU A CA 1
ATOM 793 C C . GLU A 1 94 ? -10.933 -5.880 4.219 1.00 95.44 94 GLU A C 1
ATOM 795 O O . GLU A 1 94 ? -11.702 -6.781 3.888 1.00 95.44 94 GLU A O 1
ATOM 800 N N . PHE A 1 95 ? -9.651 -6.128 4.495 1.00 95.38 95 PHE A N 1
ATOM 801 C CA . PHE A 1 95 ? -8.984 -7.415 4.302 1.00 95.38 95 PHE A CA 1
ATOM 802 C C . PHE A 1 95 ? -8.727 -8.077 5.658 1.00 95.38 95 PHE A C 1
ATOM 804 O O . PHE A 1 95 ? -7.600 -8.144 6.152 1.00 95.38 95 PHE A O 1
ATOM 811 N N . LYS A 1 96 ? -9.803 -8.571 6.275 1.00 94.25 96 LYS A N 1
ATOM 812 C CA . LYS A 1 96 ? -9.756 -9.179 7.610 1.00 94.25 96 LYS A CA 1
ATOM 813 C C . LYS A 1 96 ? -9.167 -10.589 7.596 1.00 94.25 96 LYS A C 1
ATOM 815 O O . LYS A 1 96 ? -9.482 -11.409 6.737 1.00 94.25 96 LYS A O 1
ATOM 820 N N . GLY A 1 97 ? -8.411 -10.904 8.646 1.00 94.31 97 GLY A N 1
ATOM 821 C CA . GLY A 1 97 ? -7.869 -12.241 8.878 1.00 94.31 97 GLY A CA 1
ATOM 822 C C . GLY A 1 97 ? -6.711 -12.594 7.944 1.00 94.31 97 GLY A C 1
ATOM 823 O O . GLY A 1 97 ? -6.026 -11.726 7.405 1.00 94.31 97 GLY A O 1
ATOM 824 N N . LYS A 1 98 ? -6.455 -13.896 7.783 1.00 94.44 98 LYS A N 1
ATOM 825 C CA . LYS A 1 98 ? -5.391 -14.380 6.899 1.00 94.44 98 LYS A CA 1
ATOM 826 C C . LYS A 1 98 ? -5.842 -14.279 5.443 1.00 94.44 98 LYS A C 1
ATOM 828 O O . LYS A 1 98 ? -6.722 -15.022 5.014 1.00 94.44 98 LYS A O 1
ATOM 833 N N . ILE A 1 99 ? -5.192 -13.406 4.683 1.00 94.69 99 ILE A N 1
ATOM 834 C CA . ILE A 1 99 ? -5.467 -13.229 3.257 1.00 94.69 99 ILE A CA 1
ATOM 835 C C . ILE A 1 99 ? -4.793 -14.338 2.459 1.00 94.69 99 ILE A C 1
ATOM 837 O O . ILE A 1 99 ? -3.575 -14.516 2.520 1.00 94.69 99 ILE A O 1
ATOM 841 N N . LYS A 1 100 ? -5.599 -15.092 1.712 1.00 93.38 100 LYS A N 1
ATOM 842 C CA . LYS A 1 100 ? -5.107 -16.021 0.695 1.00 93.38 100 LYS A CA 1
ATOM 843 C C . LYS A 1 100 ? -4.816 -15.213 -0.566 1.00 93.38 100 LYS A C 1
ATOM 845 O O . LYS A 1 100 ? -5.696 -14.523 -1.066 1.00 93.38 100 LYS A O 1
ATOM 850 N N . TRP A 1 101 ? -3.582 -15.280 -1.044 1.00 95.00 101 TRP A N 1
ATOM 851 C CA . TRP A 1 101 ? -3.134 -14.598 -2.253 1.00 95.00 101 TRP A CA 1
ATOM 852 C C . TRP A 1 101 ? -2.366 -15.583 -3.134 1.00 95.00 101 TRP A C 1
ATOM 854 O O . TRP A 1 101 ? -1.785 -16.546 -2.632 1.00 95.00 101 TRP A O 1
ATOM 864 N N . ASP A 1 102 ? -2.380 -15.339 -4.443 1.00 93.44 102 ASP A N 1
ATOM 865 C CA . ASP A 1 102 ? -1.684 -16.153 -5.442 1.00 93.44 102 ASP A CA 1
ATOM 866 C C . ASP A 1 102 ? -0.678 -15.282 -6.196 1.00 93.44 102 ASP A C 1
ATOM 868 O O . ASP A 1 102 ? -1.045 -14.286 -6.824 1.00 93.44 102 ASP A O 1
ATOM 872 N N . ILE A 1 103 ? 0.599 -15.667 -6.147 1.00 92.12 103 ILE A N 1
ATOM 873 C CA . ILE A 1 103 ? 1.681 -14.954 -6.830 1.00 92.12 103 ILE A CA 1
ATOM 874 C C . ILE A 1 103 ? 1.483 -14.914 -8.350 1.00 92.12 103 ILE A C 1
ATOM 876 O O . ILE A 1 103 ? 1.829 -13.920 -8.981 1.00 92.12 103 ILE A O 1
ATOM 880 N N . ASN A 1 104 ? 0.856 -15.937 -8.939 1.00 91.69 104 ASN A N 1
ATOM 881 C CA . ASN A 1 104 ? 0.589 -15.993 -10.380 1.00 91.69 104 ASN A CA 1
ATOM 882 C C . ASN A 1 104 ? -0.465 -14.968 -10.817 1.00 91.69 104 ASN A C 1
ATOM 884 O O . ASN A 1 104 ? -0.607 -14.676 -12.003 1.00 91.69 104 ASN A O 1
ATOM 888 N N . LYS A 1 105 ? -1.203 -14.407 -9.856 1.00 92.81 105 LYS A N 1
ATOM 889 C CA . LYS A 1 105 ? -2.166 -13.325 -10.055 1.00 92.81 105 LYS A CA 1
ATOM 890 C C . LYS A 1 105 ? -1.559 -11.955 -9.742 1.00 92.81 105 LYS A C 1
ATOM 892 O O . LYS A 1 105 ? -2.287 -10.971 -9.688 1.00 92.81 105 LYS A O 1
ATOM 897 N N . ILE A 1 106 ? -0.246 -11.856 -9.522 1.00 93.25 106 ILE A N 1
ATOM 898 C CA . ILE A 1 106 ? 0.464 -10.594 -9.287 1.00 93.25 106 ILE A CA 1
ATOM 899 C C . ILE A 1 106 ? 1.422 -10.3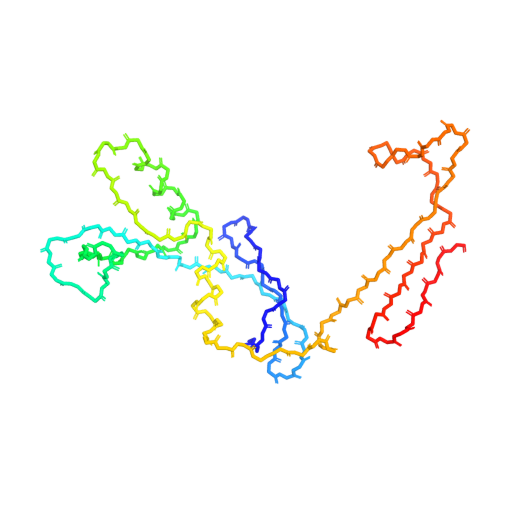55 -10.449 1.00 93.25 106 ILE A C 1
ATOM 901 O O . ILE A 1 106 ? 2.362 -11.114 -10.659 1.00 93.25 106 ILE A O 1
ATOM 905 N N . LYS A 1 107 ? 1.216 -9.264 -11.197 1.00 91.25 107 LYS A N 1
ATOM 906 C CA . LYS A 1 107 ? 2.109 -8.896 -12.302 1.00 91.25 107 LYS A CA 1
ATOM 907 C C . LYS A 1 107 ? 3.465 -8.437 -11.760 1.00 91.25 107 LYS A C 1
ATOM 909 O O . LYS A 1 107 ? 3.569 -7.329 -11.237 1.00 91.25 107 LYS A O 1
ATOM 914 N N . ILE A 1 108 ? 4.478 -9.286 -11.915 1.00 95.12 108 ILE A N 1
ATOM 915 C CA . ILE A 1 108 ? 5.860 -9.044 -11.487 1.00 95.12 108 ILE A CA 1
ATOM 916 C C . ILE A 1 108 ? 6.725 -8.891 -12.737 1.00 95.12 108 ILE A C 1
ATOM 918 O O . ILE A 1 108 ? 6.809 -9.809 -13.553 1.00 95.12 108 ILE A O 1
ATOM 922 N N . LEU A 1 109 ? 7.362 -7.728 -12.879 1.00 97.19 109 LEU A N 1
ATOM 923 C CA . LEU A 1 109 ? 8.274 -7.413 -13.977 1.00 97.19 109 LEU A CA 1
ATOM 924 C C . LEU A 1 109 ? 9.656 -7.066 -13.414 1.00 97.19 109 LEU A C 1
ATOM 926 O O . LEU A 1 109 ? 9.739 -6.380 -12.397 1.00 97.19 109 LEU A O 1
ATOM 930 N N . THR A 1 110 ? 10.715 -7.496 -14.095 1.00 98.06 110 THR A N 1
ATOM 931 C CA . THR A 1 110 ? 12.071 -6.950 -13.918 1.00 98.06 110 THR A CA 1
ATOM 932 C C . THR A 1 110 ? 12.423 -6.153 -15.162 1.00 98.06 110 THR A C 1
ATOM 934 O O . THR A 1 110 ? 12.140 -6.609 -16.270 1.00 98.06 110 THR A O 1
ATOM 937 N N . VAL A 1 111 ? 13.000 -4.971 -14.968 1.00 98.12 111 VAL A N 1
ATOM 938 C CA . VAL A 1 111 ? 13.431 -4.079 -16.044 1.00 98.12 111 VAL A CA 1
ATOM 939 C C . VAL A 1 111 ? 14.910 -3.797 -15.853 1.00 98.12 111 VAL A C 1
ATOM 941 O O . VAL A 1 111 ? 15.328 -3.542 -14.724 1.00 98.12 111 VAL A O 1
ATOM 944 N N . ASP A 1 112 ? 15.647 -3.850 -16.950 1.00 97.94 112 ASP A N 1
ATOM 945 C CA . ASP A 1 112 ? 17.050 -3.468 -17.049 1.00 97.94 112 ASP A CA 1
ATOM 946 C C . ASP A 1 112 ? 17.212 -2.546 -18.263 1.00 97.94 112 ASP A C 1
ATOM 948 O O . ASP A 1 112 ? 16.524 -2.744 -19.272 1.00 97.94 112 ASP A O 1
ATOM 952 N N . ILE A 1 113 ? 18.028 -1.500 -18.141 1.00 97.62 113 ILE A N 1
ATOM 953 C CA . ILE A 1 113 ? 18.193 -0.474 -19.178 1.00 97.62 113 ILE A CA 1
ATOM 954 C C . ILE A 1 113 ? 19.668 -0.226 -19.454 1.00 97.62 113 ILE A C 1
ATOM 956 O O . ILE A 1 113 ? 20.476 -0.246 -18.534 1.00 97.62 113 ILE A O 1
ATOM 960 N N . GLU A 1 114 ? 19.976 0.088 -20.706 1.00 96.75 114 GLU A N 1
ATOM 961 C CA . GLU A 1 114 ? 21.304 0.512 -21.135 1.00 96.75 114 GLU A CA 1
ATOM 962 C C . GLU A 1 114 ? 21.211 1.906 -21.749 1.00 96.75 114 GLU A C 1
ATOM 964 O O . GLU A 1 114 ? 20.276 2.212 -22.502 1.00 96.75 114 GLU A O 1
ATOM 969 N N . CYS A 1 115 ? 22.194 2.745 -21.453 1.00 95.62 115 CYS A N 1
ATOM 970 C CA . CYS A 1 115 ? 22.358 4.057 -22.059 1.00 95.62 115 CYS A CA 1
ATOM 971 C C . CYS A 1 115 ? 23.805 4.279 -22.481 1.00 95.62 115 CYS A C 1
ATOM 973 O O . CYS A 1 115 ? 24.725 3.607 -22.015 1.00 95.62 115 CYS A O 1
ATOM 975 N N . GLU A 1 116 ? 23.995 5.237 -23.379 1.00 94.81 116 GLU A N 1
ATOM 976 C CA . GLU A 1 116 ? 25.330 5.706 -23.730 1.00 94.81 116 GLU A CA 1
ATOM 977 C C . GLU A 1 116 ? 26.029 6.324 -22.509 1.00 94.81 116 GLU A C 1
ATOM 979 O O . GLU A 1 116 ? 25.404 6.749 -21.533 1.00 94.81 116 GLU A O 1
ATOM 984 N N . SER A 1 117 ? 27.358 6.353 -22.548 1.00 93.12 117 SER A N 1
ATOM 985 C CA . SER A 1 117 ? 28.184 6.834 -21.439 1.00 93.12 117 SER A CA 1
ATOM 986 C C . SER A 1 117 ? 29.396 7.617 -21.942 1.00 93.12 117 SER A C 1
ATOM 988 O O . SER A 1 117 ? 30.503 7.472 -21.416 1.00 93.12 117 SER A O 1
ATOM 990 N N . GLU A 1 118 ? 29.219 8.414 -23.000 1.00 86.69 118 GLU A N 1
ATOM 991 C CA . GLU A 1 118 ? 30.331 9.097 -23.680 1.00 86.69 118 GLU A CA 1
ATOM 992 C C . GLU A 1 118 ? 31.069 10.077 -22.757 1.00 86.69 118 GLU A C 1
ATOM 994 O O . GLU A 1 118 ? 32.277 10.270 -22.876 1.00 86.69 118 GLU A O 1
ATOM 999 N N . ASN A 1 119 ? 30.358 10.646 -21.780 1.00 86.06 119 ASN A N 1
ATOM 1000 C CA . ASN A 1 119 ? 30.884 11.638 -20.839 1.00 86.06 119 ASN A CA 1
ATOM 1001 C C . ASN A 1 119 ? 31.096 11.077 -19.420 1.00 86.06 119 ASN A C 1
ATOM 1003 O O . ASN A 1 119 ? 31.048 11.820 -18.436 1.00 86.06 119 ASN A O 1
ATOM 1007 N N . GLY A 1 120 ? 31.321 9.764 -19.298 1.00 89.00 120 GLY A N 1
ATOM 1008 C CA . GLY A 1 120 ? 31.460 9.068 -18.017 1.00 89.00 120 GLY A CA 1
ATOM 1009 C C . GLY A 1 120 ? 30.150 8.440 -17.536 1.00 89.00 120 GLY A C 1
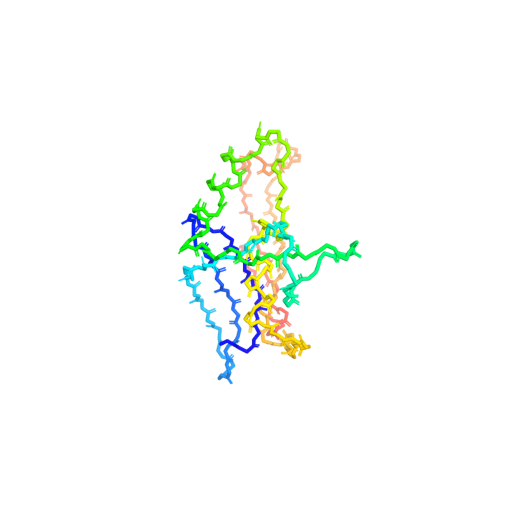ATOM 1010 O O . GLY A 1 120 ? 29.253 8.173 -18.331 1.00 89.00 120 GLY A O 1
ATOM 1011 N N . PHE A 1 121 ? 30.050 8.157 -16.231 1.00 93.06 121 PHE A N 1
ATOM 1012 C CA . PHE A 1 121 ? 28.889 7.448 -15.682 1.00 93.06 121 PHE A CA 1
ATOM 1013 C C . PHE A 1 121 ? 27.583 8.228 -15.947 1.00 93.06 121 PHE A C 1
ATOM 1015 O O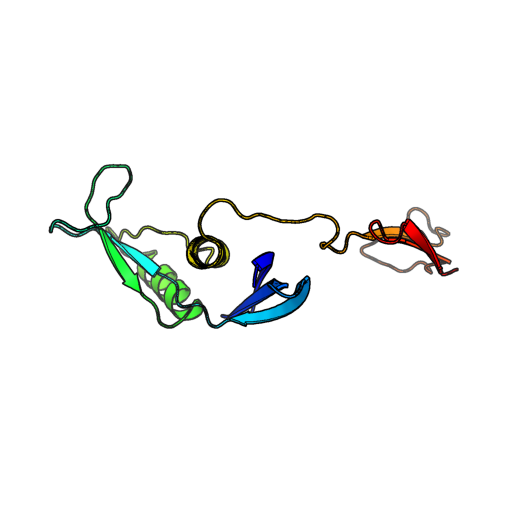 . PHE A 1 121 ? 27.484 9.391 -15.534 1.00 93.06 121 PHE A O 1
ATOM 1022 N N . PRO A 1 122 ? 26.576 7.610 -16.589 1.00 92.50 122 PRO A N 1
ATOM 1023 C CA . PRO A 1 122 ? 25.323 8.275 -16.918 1.00 92.50 122 PRO A CA 1
ATOM 1024 C C . PRO A 1 122 ? 24.533 8.558 -15.637 1.00 92.50 122 PRO A C 1
ATOM 1026 O O . PRO A 1 122 ? 24.065 7.649 -14.953 1.00 92.50 122 PRO A O 1
ATOM 1029 N N . SER A 1 123 ? 24.391 9.837 -15.284 1.00 93.81 123 SER A N 1
ATOM 1030 C CA . SER A 1 123 ? 23.643 10.241 -14.090 1.00 93.81 123 SER A CA 1
ATOM 1031 C C . SER A 1 123 ? 22.134 10.082 -14.324 1.00 93.81 123 SER A C 1
ATOM 1033 O O . SER A 1 123 ? 21.592 10.758 -15.205 1.00 93.81 123 SER A O 1
ATOM 1035 N N . PRO A 1 124 ? 21.414 9.287 -13.507 1.00 94.38 124 PRO A N 1
ATOM 1036 C CA . PRO A 1 124 ? 19.959 9.161 -13.621 1.00 94.38 124 PRO A CA 1
ATOM 1037 C C . PRO A 1 124 ? 19.206 10.473 -13.366 1.00 94.38 124 PRO A C 1
ATOM 1039 O O . PRO A 1 124 ? 18.090 10.647 -13.845 1.00 94.38 124 PRO A O 1
ATOM 1042 N N . GLU A 1 125 ? 19.803 11.394 -12.607 1.00 95.81 125 GLU A N 1
ATOM 1043 C CA . GLU A 1 125 ? 19.221 12.706 -12.300 1.00 95.81 125 GLU A CA 1
ATOM 1044 C C . GLU A 1 125 ? 19.276 13.645 -13.509 1.00 95.81 125 GLU A C 1
ATOM 1046 O O . GLU A 1 125 ? 18.360 14.442 -13.704 1.00 95.81 125 GLU A O 1
ATOM 1051 N N . LYS A 1 126 ? 20.340 13.543 -14.321 1.00 95.00 126 LYS A N 1
ATOM 1052 C CA . LYS A 1 126 ? 20.497 14.323 -15.556 1.00 95.00 126 LYS A CA 1
ATOM 1053 C C . LYS A 1 126 ? 19.727 13.710 -16.718 1.00 95.00 126 LYS A C 1
ATOM 1055 O O . LYS A 1 126 ? 19.100 14.452 -17.467 1.00 95.00 126 LYS A O 1
ATOM 1060 N N . ALA A 1 127 ? 19.790 12.382 -16.854 1.00 94.25 127 ALA A N 1
ATOM 1061 C CA . ALA A 1 127 ? 19.182 11.627 -17.950 1.00 94.25 127 ALA A CA 1
ATOM 1062 C C . ALA A 1 127 ? 19.493 12.230 -19.340 1.00 94.25 127 ALA A C 1
ATOM 1064 O O . ALA A 1 127 ? 18.620 12.323 -20.199 1.00 94.25 127 ALA A O 1
ATOM 1065 N N . ASP A 1 128 ? 20.736 12.678 -19.534 1.00 94.12 128 ASP A N 1
ATOM 1066 C CA . ASP A 1 128 ? 21.215 13.393 -20.725 1.00 94.12 128 ASP A CA 1
ATOM 1067 C C . ASP A 1 128 ? 21.880 12.477 -21.765 1.00 94.12 128 ASP A C 1
ATOM 1069 O O . ASP A 1 128 ? 22.289 12.947 -22.824 1.00 94.12 128 ASP A O 1
ATOM 1073 N N . GLN A 1 129 ? 21.978 11.178 -21.477 1.00 94.81 129 GLN A N 1
ATOM 1074 C CA . GLN A 1 129 ? 22.488 10.162 -22.395 1.00 94.81 129 GLN A CA 1
ATOM 1075 C C . GLN A 1 129 ? 21.328 9.379 -23.040 1.00 94.81 129 GLN A C 1
ATOM 1077 O O . GLN A 1 129 ? 20.376 9.020 -22.334 1.00 94.81 129 GLN A O 1
ATOM 1082 N N . PRO A 1 130 ? 21.385 9.081 -24.352 1.00 94.94 130 PRO A N 1
ATOM 1083 C CA . PRO A 1 130 ? 20.396 8.245 -25.025 1.00 94.94 130 PRO A CA 1
ATOM 1084 C C . PRO A 1 130 ? 20.244 6.860 -24.386 1.00 94.94 130 PRO A C 1
ATOM 1086 O O . PRO A 1 130 ? 21.229 6.194 -24.071 1.00 94.94 130 PRO A O 1
ATOM 1089 N N . LEU A 1 131 ? 18.996 6.406 -24.235 1.00 96.06 131 LEU A N 1
ATOM 1090 C CA . LEU A 1 131 ? 18.686 5.006 -23.940 1.00 96.06 131 LEU A CA 1
ATOM 1091 C C . LEU A 1 131 ? 18.826 4.185 -25.219 1.00 96.06 131 LEU A C 1
ATOM 1093 O O . LEU A 1 131 ? 18.190 4.504 -26.222 1.00 96.06 131 LEU A O 1
ATOM 1097 N N . ILE A 1 132 ? 19.608 3.114 -25.154 1.00 97.00 132 ILE A N 1
ATOM 1098 C CA . ILE A 1 132 ? 19.910 2.255 -26.307 1.00 97.00 132 ILE A CA 1
ATOM 1099 C C . ILE A 1 132 ? 19.303 0.863 -26.176 1.00 97.00 132 ILE A C 1
ATOM 1101 O O . ILE A 1 132 ? 19.121 0.176 -27.173 1.00 97.00 132 ILE A O 1
ATOM 1105 N N . CYS A 1 133 ? 18.968 0.434 -24.957 1.00 98.00 133 CYS A N 1
ATOM 1106 C CA . CYS A 1 133 ? 18.300 -0.840 -24.744 1.00 98.00 133 CYS A CA 1
ATOM 1107 C C . CYS A 1 133 ? 17.390 -0.785 -23.518 1.00 98.00 133 CYS A C 1
ATOM 1109 O O . CYS A 1 133 ? 17.723 -0.189 -22.494 1.00 98.00 133 CYS A O 1
ATOM 1111 N N . ILE A 1 134 ? 16.241 -1.447 -23.613 1.00 98.31 134 ILE A N 1
ATOM 1112 C CA . ILE A 1 134 ? 15.367 -1.752 -22.485 1.00 98.31 134 ILE A CA 1
ATOM 1113 C C . ILE A 1 134 ? 15.020 -3.233 -22.562 1.00 98.31 134 ILE A C 1
ATOM 1115 O O . ILE A 1 134 ? 14.362 -3.679 -23.502 1.00 98.31 134 ILE A O 1
ATOM 1119 N N . THR A 1 135 ? 15.398 -3.990 -21.538 1.00 98.56 135 THR A N 1
ATOM 1120 C CA . THR A 1 135 ? 15.007 -5.390 -21.382 1.00 98.56 135 THR A CA 1
ATOM 1121 C C . THR A 1 135 ? 13.952 -5.515 -20.292 1.00 98.56 135 THR A C 1
ATOM 1123 O O . THR A 1 135 ? 14.148 -5.095 -19.154 1.00 98.56 135 THR A O 1
ATOM 1126 N N . VAL A 1 136 ? 12.817 -6.132 -20.621 1.00 98.44 136 VAL A N 1
ATOM 1127 C CA . VAL A 1 136 ? 11.714 -6.387 -19.689 1.00 98.44 136 VAL A CA 1
ATOM 1128 C C . VAL A 1 136 ? 11.458 -7.885 -19.586 1.00 98.44 136 VAL A C 1
ATOM 1130 O O . VAL A 1 136 ? 11.070 -8.526 -20.562 1.00 98.44 136 VAL A O 1
ATOM 1133 N N . LYS A 1 137 ? 11.598 -8.445 -18.382 1.00 98.12 137 LYS A N 1
ATOM 1134 C CA . LYS A 1 137 ? 11.207 -9.825 -18.064 1.00 98.12 137 LYS A CA 1
ATOM 1135 C C . LYS A 1 137 ? 9.872 -9.844 -17.334 1.00 98.12 137 LYS A C 1
ATOM 1137 O O . LYS A 1 137 ? 9.757 -9.313 -16.230 1.00 98.12 137 LYS A O 1
ATOM 1142 N N . ASP A 1 138 ? 8.887 -10.522 -17.914 1.00 96.81 138 ASP A N 1
ATOM 1143 C CA . ASP A 1 138 ? 7.631 -10.854 -17.242 1.00 96.81 138 ASP A CA 1
ATOM 1144 C C . ASP A 1 138 ? 7.758 -12.198 -16.517 1.00 96.81 138 ASP A C 1
ATOM 1146 O O . ASP A 1 138 ? 7.955 -13.247 -17.132 1.00 96.81 138 ASP A O 1
ATOM 1150 N N . HIS A 1 139 ? 7.639 -12.187 -15.188 1.00 95.25 139 HIS A N 1
ATOM 1151 C CA . HIS A 1 139 ? 7.808 -13.393 -14.375 1.00 95.25 139 HIS A CA 1
ATOM 1152 C C . HIS A 1 139 ? 6.605 -14.336 -14.405 1.00 95.25 139 HIS A C 1
ATOM 1154 O O . HIS A 1 139 ? 6.773 -15.494 -14.015 1.00 95.25 139 HIS A O 1
ATOM 1160 N N . ILE A 1 140 ? 5.439 -13.891 -14.885 1.00 91.94 140 ILE A N 1
ATOM 1161 C CA . ILE A 1 140 ? 4.276 -14.762 -15.093 1.00 91.94 140 ILE A CA 1
ATOM 1162 C C . ILE A 1 140 ? 4.440 -15.507 -16.415 1.00 91.94 140 ILE A C 1
ATOM 1164 O O . ILE A 1 140 ? 4.519 -16.732 -16.431 1.00 91.94 140 ILE A O 1
ATOM 1168 N N . SER A 1 141 ? 4.523 -14.773 -17.528 1.00 93.81 141 SER A N 1
ATOM 1169 C CA . SER A 1 141 ? 4.587 -15.383 -18.863 1.00 93.81 141 SER A CA 1
ATOM 1170 C C . SER A 1 141 ? 5.965 -15.948 -19.218 1.00 93.81 141 SER A C 1
ATOM 1172 O O . SER A 1 141 ? 6.099 -16.629 -20.231 1.00 93.81 141 SER A O 1
ATOM 1174 N N . LYS A 1 142 ? 6.989 -15.647 -18.406 1.00 94.81 142 LYS A N 1
ATOM 1175 C CA . LYS A 1 142 ? 8.414 -15.936 -18.648 1.00 94.81 142 LYS A CA 1
ATOM 1176 C C . LYS A 1 142 ? 8.975 -15.290 -19.918 1.00 94.81 142 LYS A C 1
ATOM 1178 O O . LYS A 1 142 ? 10.119 -15.557 -20.274 1.00 94.81 142 LYS A O 1
ATOM 1183 N N . LYS A 1 143 ? 8.201 -14.424 -20.579 1.00 97.31 143 LYS A N 1
ATOM 1184 C CA . LYS A 1 143 ? 8.631 -13.706 -21.776 1.00 97.31 143 LYS A CA 1
ATOM 1185 C C . LYS A 1 143 ? 9.658 -12.641 -21.413 1.00 97.31 143 LYS A C 1
ATOM 1187 O O . LYS A 1 143 ? 9.529 -11.957 -20.395 1.00 97.31 143 LYS A O 1
ATOM 1192 N N . ILE A 1 144 ? 10.645 -12.499 -22.287 1.00 98.25 144 ILE A N 1
ATOM 1193 C CA . ILE A 1 144 ? 11.618 -11.412 -22.278 1.00 98.25 144 ILE A CA 1
ATOM 1194 C C . ILE A 1 144 ? 11.327 -10.567 -23.515 1.00 98.25 144 ILE A C 1
ATOM 1196 O O . ILE A 1 144 ? 11.208 -11.105 -24.615 1.00 98.25 144 ILE A O 1
ATOM 1200 N N . ILE A 1 145 ? 11.142 -9.267 -23.317 1.00 97.94 145 ILE A N 1
ATOM 1201 C CA . ILE A 1 145 ? 10.879 -8.290 -24.373 1.00 97.94 145 ILE A CA 1
ATOM 1202 C C . ILE A 1 145 ? 12.055 -7.323 -24.374 1.00 97.94 145 ILE A C 1
ATOM 1204 O O . ILE A 1 145 ? 12.380 -6.772 -23.324 1.00 97.94 145 ILE A O 1
ATOM 1208 N N . VAL A 1 146 ? 12.678 -7.138 -25.534 1.00 98.12 146 VAL A N 1
ATOM 1209 C CA . VAL A 1 146 ? 13.822 -6.242 -25.718 1.00 98.12 146 VAL A CA 1
ATOM 1210 C C . VAL A 1 146 ? 13.412 -5.129 -26.673 1.00 98.12 146 VAL A C 1
ATOM 1212 O O . VAL A 1 146 ? 12.816 -5.401 -27.716 1.00 98.12 146 VAL A O 1
ATOM 1215 N N . PHE A 1 147 ? 13.709 -3.891 -26.293 1.00 97.38 147 PHE A N 1
ATOM 1216 C CA . PHE A 1 147 ? 13.579 -2.700 -27.125 1.00 97.38 147 PHE A CA 1
ATOM 1217 C C . PHE A 1 147 ? 14.984 -2.143 -27.335 1.00 97.38 147 PHE A C 1
ATOM 1219 O O . PHE A 1 147 ? 15.613 -1.769 -26.350 1.00 97.38 147 PHE A O 1
ATOM 1226 N N . GLY A 1 148 ? 15.468 -2.115 -28.572 1.00 83.88 148 GLY A N 1
ATOM 1227 C CA . GLY A 1 148 ? 16.803 -1.652 -28.952 1.00 83.88 148 GLY A CA 1
ATOM 1228 C C . GLY A 1 148 ? 16.957 -1.619 -30.462 1.00 83.88 148 GLY A C 1
ATOM 1229 O O . GLY A 1 148 ? 16.058 -2.172 -31.142 1.00 83.88 148 GLY A O 1
#

Radius of gyration: 22.92 Å; chains: 1; bounding box: 48×38×61 Å

pLDDT: mean 95.26, std 3.03, range [83.88, 98.56]